Protein AF-M5UPM0-F1 (afdb_monomer)

Secondary structure (DSSP, 8-state):
--HHHHHHHHHHHHHHHHS---------------SSS--EEEEEEEEEEEEEEEEEEEEEEEEEEEEEEEEEEEEEEEEE-SS--EEEEEEEEETTTEEEEEEETTEEEEEEEEESSEEEEEEEEEE-TTEEEEEEEEEEES--SEEEEEEEEE---

Structure (mmCIF, N/CA/C/O backbone):
data_AF-M5UPM0-F1
#
_entry.id   AF-M5UPM0-F1
#
loop_
_atom_site.group_PDB
_atom_site.id
_atom_site.type_symbol
_atom_site.label_atom_id
_atom_site.label_alt_id
_atom_site.label_comp_id
_atom_site.label_asym_id
_atom_site.label_entity_id
_atom_site.label_seq_id
_atom_site.pdbx_PDB_ins_code
_atom_site.Cartn_x
_atom_site.Cartn_y
_atom_site.Cartn_z
_atom_site.occupancy
_atom_site.B_iso_or_equiv
_atom_site.auth_seq_id
_atom_site.auth_comp_id
_atom_site.auth_asym_id
_atom_site.auth_atom_id
_atom_site.pdbx_PDB_model_num
ATOM 1 N N . MET A 1 1 ? -60.996 33.259 18.018 1.00 57.00 1 MET A N 1
ATOM 2 C CA . MET A 1 1 ? -59.892 32.342 18.389 1.00 57.00 1 MET A CA 1
ATOM 3 C C . MET A 1 1 ? -59.714 32.407 19.900 1.00 57.00 1 MET A C 1
ATOM 5 O O . MET A 1 1 ? -59.329 33.452 20.410 1.00 57.00 1 MET A O 1
ATOM 9 N N . ASN A 1 2 ? -60.105 31.358 20.629 1.00 65.19 2 ASN A N 1
ATOM 10 C CA . ASN A 1 2 ? -60.154 31.391 22.095 1.00 65.19 2 ASN A CA 1
ATOM 11 C C . ASN A 1 2 ? -58.742 31.435 22.690 1.00 65.19 2 ASN A C 1
ATOM 13 O O . ASN A 1 2 ? -57.916 30.581 22.379 1.00 65.19 2 ASN A O 1
ATOM 17 N N . ARG A 1 3 ? -58.481 32.388 23.596 1.00 68.25 3 ARG A N 1
ATOM 18 C CA . ARG A 1 3 ? -57.204 32.501 24.333 1.00 68.25 3 ARG A CA 1
ATOM 19 C C . ARG A 1 3 ? -56.832 31.205 25.068 1.00 68.25 3 ARG A C 1
ATOM 21 O O . ARG A 1 3 ? -55.659 30.873 25.170 1.00 68.25 3 ARG A O 1
ATOM 28 N N . LEU A 1 4 ? -57.841 30.439 25.488 1.00 70.81 4 LEU A N 1
ATOM 29 C CA . LEU A 1 4 ? -57.691 29.109 26.080 1.00 70.81 4 LEU A CA 1
ATOM 30 C C . LEU A 1 4 ? -57.040 28.105 25.112 1.00 70.81 4 LEU A C 1
ATOM 32 O O . LEU A 1 4 ? -56.162 27.346 25.503 1.00 70.81 4 LEU A O 1
ATOM 36 N N . PHE A 1 5 ? -57.427 28.146 23.834 1.00 74.06 5 PHE A N 1
ATOM 37 C CA . PHE A 1 5 ? -56.911 27.254 22.794 1.00 74.06 5 PHE A CA 1
ATOM 38 C C . PHE A 1 5 ? -55.443 27.559 22.470 1.00 74.06 5 PHE A C 1
ATOM 40 O O . PHE A 1 5 ? -54.640 26.646 22.306 1.00 74.06 5 PHE A O 1
ATOM 47 N N . LEU A 1 6 ? -55.075 28.846 22.458 1.00 74.38 6 LEU A N 1
ATOM 48 C CA . LEU A 1 6 ? -53.688 29.274 22.262 1.00 74.38 6 LEU A CA 1
ATOM 49 C C . LEU A 1 6 ? -52.784 28.816 23.419 1.00 74.38 6 LEU A C 1
ATOM 51 O O . LEU A 1 6 ? -51.656 28.392 23.192 1.00 74.38 6 LEU A O 1
ATOM 55 N N . CYS A 1 7 ? -53.305 28.859 24.649 1.00 77.75 7 CYS A N 1
ATOM 56 C CA . CYS A 1 7 ? -52.585 28.425 25.845 1.00 77.75 7 CYS A CA 1
ATOM 57 C C . CYS A 1 7 ? -52.326 26.908 25.835 1.00 77.75 7 CYS A C 1
ATOM 59 O O . CYS A 1 7 ? -51.207 26.472 26.095 1.00 77.75 7 CYS A O 1
ATOM 61 N N . TYR A 1 8 ? -53.325 26.106 25.442 1.00 78.81 8 TYR A N 1
ATOM 62 C CA . TYR A 1 8 ? -53.167 24.655 25.280 1.00 78.81 8 TYR A CA 1
ATOM 63 C C . TYR A 1 8 ? -52.175 24.287 24.170 1.00 78.81 8 TYR A C 1
ATOM 65 O O . TYR A 1 8 ? -51.355 23.390 24.361 1.00 78.81 8 TYR A O 1
ATOM 73 N N . ALA A 1 9 ? -52.206 24.994 23.037 1.00 77.75 9 ALA A N 1
ATOM 74 C CA . ALA A 1 9 ? -51.263 24.767 21.943 1.00 77.75 9 ALA A CA 1
ATOM 75 C C . ALA A 1 9 ? -49.814 25.090 22.353 1.00 77.75 9 ALA A C 1
ATOM 77 O O . ALA A 1 9 ? -48.892 24.351 22.010 1.00 77.75 9 ALA A O 1
ATOM 78 N N . PHE A 1 10 ? -49.617 26.158 23.133 1.00 77.00 10 PHE A N 1
ATOM 79 C CA . PHE A 1 10 ? -48.297 26.550 23.624 1.00 77.00 10 PHE A CA 1
ATOM 80 C C . PHE A 1 10 ? -47.755 25.568 24.674 1.00 77.00 10 PHE A C 1
ATOM 82 O O . PHE A 1 10 ? -46.591 25.182 24.599 1.00 77.00 10 PHE A O 1
ATOM 89 N N . LEU A 1 11 ? -48.602 25.090 25.598 1.00 72.19 11 LEU A N 1
ATOM 90 C CA . LEU A 1 11 ? -48.222 24.046 26.561 1.00 72.19 11 LEU A CA 1
ATOM 91 C C . LEU A 1 11 ? -47.858 22.724 25.872 1.00 72.19 11 LEU A C 1
ATOM 93 O O . LEU A 1 11 ? -46.913 22.058 26.285 1.00 72.19 11 LEU A O 1
ATOM 97 N N . PHE A 1 12 ? -48.579 22.354 24.812 1.00 72.1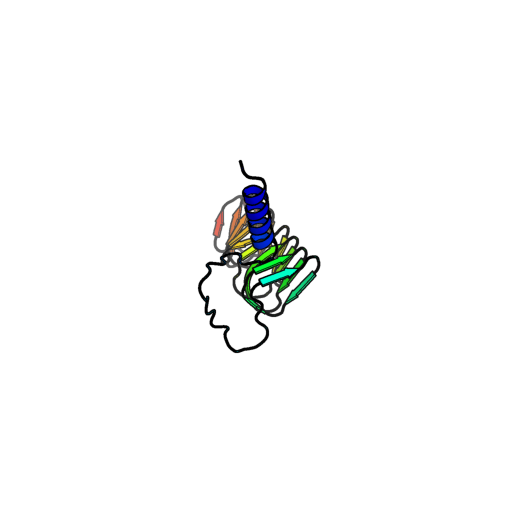9 12 PHE A N 1
ATOM 98 C CA . PHE A 1 12 ? -48.288 21.150 24.037 1.00 72.19 12 PHE A CA 1
ATOM 99 C C . PHE A 1 12 ? -46.936 21.251 23.316 1.00 72.19 12 PHE A C 1
ATOM 101 O O . PHE A 1 12 ? -46.128 20.328 23.399 1.00 72.19 12 PHE A O 1
ATOM 108 N N . ALA A 1 13 ? -46.646 22.393 22.683 1.00 71.81 13 ALA A N 1
ATOM 109 C CA . ALA A 1 13 ? -45.353 22.643 22.042 1.00 71.81 13 ALA A CA 1
ATOM 110 C C . ALA A 1 13 ? -44.186 22.635 23.049 1.00 71.81 13 ALA A C 1
ATOM 112 O O . ALA A 1 13 ? -43.121 22.096 22.748 1.00 71.81 13 ALA A O 1
ATOM 113 N N . LEU A 1 14 ? -44.401 23.174 24.255 1.00 70.69 14 LEU A N 1
ATOM 114 C CA . LEU A 1 14 ? -43.419 23.158 25.341 1.00 70.69 14 LEU A CA 1
ATOM 115 C C . LEU A 1 14 ? -43.190 21.737 25.894 1.00 70.69 14 LEU A C 1
ATOM 117 O O . LEU A 1 14 ? -42.065 21.362 26.206 1.00 70.69 14 LEU A O 1
ATOM 121 N N . CYS A 1 15 ? -44.236 20.909 25.972 1.00 63.25 15 CYS A N 1
ATOM 122 C CA . CYS A 1 15 ? -44.093 19.504 26.359 1.00 63.25 15 CYS A CA 1
ATOM 123 C C . CYS A 1 15 ? -43.283 18.698 25.335 1.00 63.25 15 CYS A C 1
ATOM 125 O O . CYS A 1 15 ? -42.467 17.877 25.740 1.00 63.25 15 CYS A O 1
ATOM 127 N N . VAL A 1 16 ? -43.459 18.946 24.033 1.00 66.44 16 VAL A N 1
ATOM 128 C CA . VAL A 1 16 ? -42.689 18.264 22.973 1.00 66.44 16 VAL A CA 1
ATOM 129 C C . VAL A 1 16 ? -41.211 18.670 22.986 1.00 66.44 16 VAL A C 1
ATOM 131 O O . VAL A 1 16 ? -40.354 17.845 22.677 1.00 66.44 16 VAL A O 1
ATOM 134 N N . SER A 1 17 ? -40.887 19.911 23.368 1.00 60.78 17 SER A N 1
ATOM 135 C CA . SER A 1 17 ? -39.493 20.364 23.459 1.00 60.78 17 SER A CA 1
ATOM 136 C C . SER A 1 17 ? -38.783 19.942 24.752 1.00 60.78 17 SER A C 1
ATOM 138 O O . SER A 1 17 ? -37.562 19.796 24.734 1.00 60.78 17 SER A O 1
ATOM 140 N N . ILE A 1 18 ? -39.515 19.720 25.853 1.00 61.56 18 ILE A N 1
ATOM 141 C CA . ILE A 1 18 ? -38.940 19.343 27.160 1.00 61.56 18 ILE A CA 1
ATOM 142 C C . ILE A 1 18 ? -38.907 17.817 27.360 1.00 61.56 18 ILE A C 1
ATOM 144 O O . ILE A 1 18 ? -37.934 17.290 27.901 1.00 61.56 18 ILE A O 1
ATOM 148 N N . PHE A 1 19 ? -39.928 17.083 26.907 1.00 55.75 19 PHE A N 1
ATOM 149 C CA . PHE A 1 19 ? -39.980 15.621 27.000 1.00 55.75 19 PHE A CA 1
ATOM 150 C C . PHE A 1 19 ? -39.4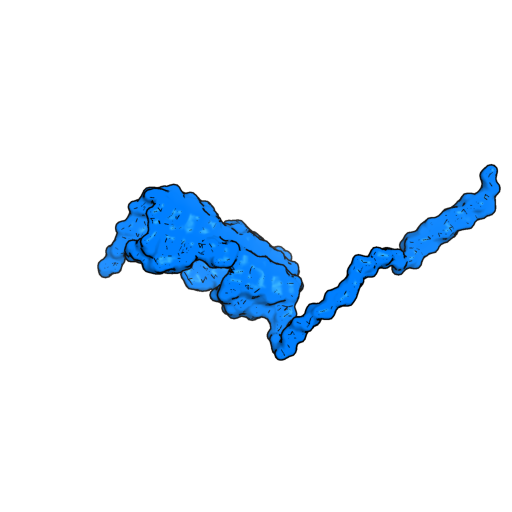60 14.989 25.706 1.00 55.75 19 PHE A C 1
ATOM 152 O O . PHE A 1 19 ? -40.211 14.627 24.802 1.00 55.75 19 PHE A O 1
ATOM 159 N N . GLY A 1 20 ? -38.133 14.877 25.626 1.00 55.28 20 GLY A N 1
ATOM 160 C CA . GLY A 1 20 ? -37.403 14.300 24.505 1.00 55.28 20 GLY A CA 1
ATOM 161 C C . GLY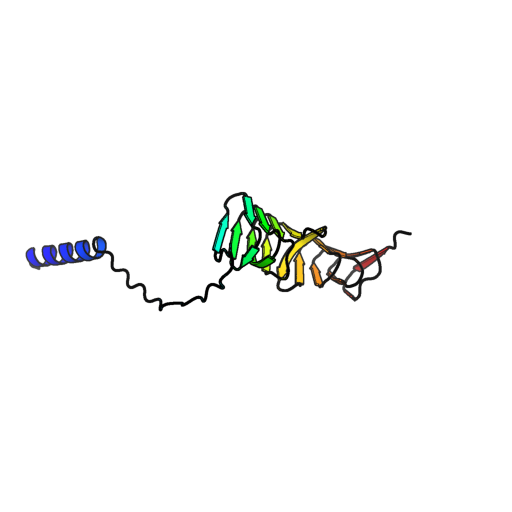 A 1 20 ? -37.782 12.850 24.203 1.00 55.28 20 GLY A C 1
ATOM 162 O O . GLY A 1 20 ? -37.236 11.914 24.781 1.00 55.28 20 GLY A O 1
ATOM 163 N N . CYS A 1 21 ? -38.642 12.661 23.208 1.00 51.84 21 CYS A N 1
ATOM 164 C CA . CYS A 1 21 ? -38.732 11.406 22.475 1.00 51.84 21 CYS A CA 1
ATOM 165 C C . CYS A 1 21 ? -38.503 11.704 20.993 1.00 51.84 21 CYS A C 1
ATOM 167 O O . CYS A 1 21 ? -39.422 11.749 20.178 1.00 51.84 21 CYS A O 1
ATOM 169 N N . GLY A 1 22 ? -37.239 11.959 20.649 1.00 47.81 22 GLY A N 1
ATOM 170 C CA . GLY A 1 22 ? -36.793 11.770 19.279 1.00 47.81 22 GLY A CA 1
ATOM 171 C C . GLY A 1 22 ? -37.063 10.315 18.915 1.00 47.81 22 GLY A C 1
ATOM 172 O O . GLY A 1 22 ? -36.543 9.405 19.557 1.00 47.81 22 GLY A O 1
ATOM 173 N N . VAL A 1 23 ? -37.922 10.093 17.925 1.00 47.94 23 VAL A N 1
ATOM 174 C CA . VAL A 1 23 ? -38.162 8.772 17.345 1.00 47.94 23 VAL A CA 1
ATOM 175 C C . VAL A 1 23 ? -36.867 8.337 16.660 1.00 47.94 23 VAL A C 1
ATOM 177 O O . VAL A 1 23 ? -36.635 8.624 15.489 1.00 47.94 23 VAL A O 1
ATOM 180 N N . ALA A 1 24 ? -35.986 7.676 17.407 1.00 41.00 24 ALA A N 1
ATOM 181 C CA . ALA A 1 24 ? -34.822 6.997 16.865 1.00 41.00 24 ALA A CA 1
ATOM 182 C C . ALA A 1 24 ? -35.264 5.609 16.381 1.00 41.00 24 ALA A C 1
ATOM 184 O O . ALA A 1 24 ? -35.204 4.616 17.103 1.00 41.00 24 ALA A O 1
ATOM 185 N N . LEU A 1 25 ? -35.759 5.550 15.145 1.00 41.50 25 LEU A N 1
ATOM 186 C CA . LEU A 1 25 ? -35.925 4.305 14.399 1.00 41.50 25 LEU A CA 1
ATOM 187 C C . LEU A 1 25 ? -34.551 3.844 13.892 1.00 41.50 25 LEU A C 1
ATOM 189 O O . LEU A 1 25 ? -34.203 4.072 12.737 1.00 41.50 25 LEU A O 1
ATOM 193 N N . THR A 1 26 ? -33.775 3.166 14.733 1.00 49.25 26 THR A N 1
ATOM 194 C CA . THR A 1 26 ? -32.719 2.264 14.253 1.00 49.25 26 THR A CA 1
ATOM 195 C C . THR A 1 26 ? -32.822 0.920 14.981 1.00 49.25 26 THR A C 1
ATOM 197 O O . THR A 1 26 ? -32.808 0.869 16.212 1.00 49.25 26 THR A O 1
ATOM 200 N N . PRO A 1 27 ? -32.997 -0.195 14.246 1.00 44.66 27 PRO A N 1
ATOM 201 C CA . PRO A 1 27 ? -33.164 -1.511 14.843 1.00 44.66 27 PRO A CA 1
ATOM 202 C C . PRO A 1 27 ? -31.843 -1.961 15.471 1.00 44.66 27 PRO A C 1
ATOM 204 O O . PRO A 1 27 ? -30.771 -1.619 14.977 1.00 44.66 27 PRO A O 1
ATOM 207 N N . ARG A 1 28 ? -31.936 -2.759 16.543 1.00 45.38 28 ARG A N 1
ATOM 208 C CA . ARG A 1 28 ? -30.838 -3.524 17.160 1.00 45.38 28 ARG A CA 1
ATOM 209 C C . ARG A 1 28 ? -29.850 -4.042 16.099 1.00 45.38 28 ARG A C 1
ATOM 211 O O . ARG A 1 28 ? -30.051 -5.115 15.536 1.00 45.38 28 ARG A O 1
ATOM 218 N N . GLN A 1 29 ? -28.750 -3.327 15.873 1.00 42.12 29 GLN A N 1
ATOM 219 C CA . GLN A 1 29 ? -27.564 -3.910 15.262 1.00 42.12 29 GLN A CA 1
ATOM 220 C C . GLN A 1 29 ? -26.863 -4.711 16.355 1.00 42.12 29 GLN A C 1
ATOM 222 O O . GLN A 1 29 ? -26.107 -4.187 17.169 1.00 42.12 29 GLN A O 1
ATOM 227 N N . THR A 1 30 ? -27.158 -6.005 16.404 1.00 37.22 30 THR A N 1
ATOM 228 C CA . THR A 1 30 ? -26.360 -6.971 17.155 1.00 37.22 30 THR A CA 1
ATOM 229 C C . THR A 1 30 ? -25.031 -7.148 16.422 1.00 37.22 30 THR A C 1
ATOM 231 O O . THR A 1 30 ? -24.845 -8.099 15.666 1.00 37.22 30 THR A O 1
ATOM 234 N N . ALA A 1 31 ? -24.104 -6.208 16.607 1.00 42.41 31 ALA A N 1
ATOM 235 C CA . ALA A 1 31 ? -22.714 -6.429 16.243 1.00 42.41 31 ALA A CA 1
ATOM 236 C C . ALA A 1 31 ? -22.184 -7.527 17.174 1.00 42.41 31 ALA A C 1
ATOM 238 O O . ALA A 1 31 ? -22.078 -7.330 18.385 1.00 42.41 31 ALA A O 1
ATOM 239 N N . LYS A 1 32 ? -21.916 -8.722 16.634 1.00 36.12 32 LYS A N 1
ATOM 240 C CA . LYS A 1 32 ? -21.175 -9.756 17.363 1.00 36.12 32 LYS A CA 1
ATOM 241 C C . LYS A 1 32 ? -19.759 -9.227 17.576 1.00 36.12 32 LYS A C 1
ATOM 243 O O . LYS A 1 32 ? -18.920 -9.350 16.691 1.00 36.12 32 LYS A O 1
ATOM 248 N N . ILE A 1 33 ? -19.526 -8.608 18.728 1.00 48.34 33 ILE A N 1
ATOM 249 C CA . ILE A 1 33 ? -18.195 -8.208 19.177 1.00 48.34 33 ILE A CA 1
ATOM 250 C C . ILE A 1 33 ? -17.411 -9.511 19.398 1.00 48.34 33 ILE A C 1
ATOM 252 O O . ILE A 1 33 ? -17.837 -10.331 20.220 1.00 48.34 33 ILE A O 1
ATOM 256 N N . PRO A 1 34 ? -16.332 -9.777 18.639 1.00 43.28 34 PRO A N 1
ATOM 257 C CA . PRO A 1 34 ? -15.539 -10.976 18.846 1.00 43.28 34 PRO A CA 1
ATOM 258 C C . PRO A 1 34 ? -14.906 -10.926 20.247 1.00 43.28 34 PRO A C 1
ATOM 260 O O . PRO A 1 34 ? -14.414 -9.878 20.670 1.00 43.28 34 PRO A O 1
ATOM 263 N N . PRO A 1 35 ? -14.908 -12.038 20.999 1.00 53.34 35 PRO A N 1
ATOM 264 C CA . PRO A 1 35 ? -14.389 -12.060 22.352 1.00 53.34 35 PRO A CA 1
ATOM 265 C C . PRO A 1 35 ? -12.869 -12.207 22.282 1.00 53.34 35 PRO A C 1
ATOM 267 O O . PRO A 1 35 ? -12.371 -13.330 22.254 1.00 53.34 35 PRO A O 1
ATOM 270 N N . LYS A 1 36 ? -12.138 -11.087 22.202 1.00 44.28 36 LYS A N 1
ATOM 271 C CA . LYS A 1 36 ? -10.757 -10.938 22.706 1.00 44.28 36 LYS A CA 1
ATOM 272 C C . LYS A 1 36 ? -10.267 -9.485 22.561 1.00 44.28 36 LYS A C 1
ATOM 274 O O . LYS A 1 36 ? -10.033 -9.018 21.456 1.00 44.2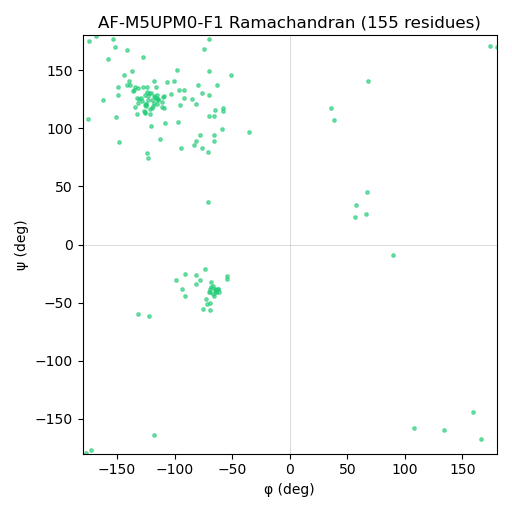8 36 LYS A O 1
ATOM 279 N N . THR A 1 37 ? -10.176 -8.826 23.721 1.00 50.84 37 THR A N 1
ATOM 280 C CA . THR A 1 37 ? -9.309 -7.698 24.142 1.00 50.84 37 THR A CA 1
ATOM 281 C C . THR A 1 37 ? -8.957 -6.593 23.124 1.00 50.84 37 THR A C 1
ATOM 283 O O . THR A 1 37 ? -8.239 -6.838 22.164 1.00 50.84 37 THR A O 1
ATOM 286 N N . GLU A 1 38 ? -9.384 -5.357 23.438 1.00 54.47 38 GLU A N 1
ATOM 287 C CA . GLU A 1 38 ? -8.954 -4.057 22.860 1.00 54.47 38 GLU A CA 1
ATOM 288 C C . GLU A 1 38 ? -9.311 -3.777 21.390 1.00 54.47 38 GLU A C 1
ATOM 290 O O . GLU A 1 38 ? -8.505 -3.281 20.609 1.00 54.47 38 GLU A O 1
ATOM 295 N N . THR A 1 39 ? -10.549 -4.068 20.994 1.00 53.06 39 THR A N 1
ATOM 296 C CA . THR A 1 39 ? -11.076 -3.714 19.668 1.00 53.06 39 THR A CA 1
ATOM 297 C C . THR A 1 39 ? -11.889 -2.416 19.728 1.00 53.06 39 THR A C 1
ATOM 299 O O . THR A 1 39 ? -13.019 -2.408 20.214 1.00 53.06 39 THR A O 1
ATOM 302 N N . GLU A 1 40 ? -11.329 -1.313 19.220 1.00 56.66 40 GLU A N 1
ATOM 303 C CA . GLU A 1 40 ? -12.044 -0.038 19.041 1.00 56.66 40 GLU A CA 1
ATOM 304 C C . GLU A 1 40 ? -12.671 0.050 17.638 1.00 56.66 40 GLU A C 1
ATOM 306 O O . GLU A 1 40 ? -11.984 -0.116 16.628 1.00 56.66 40 GLU A O 1
ATOM 311 N N . VAL A 1 41 ? -13.985 0.313 17.581 1.00 60.22 41 VAL A N 1
ATOM 312 C CA . VAL A 1 41 ? -14.793 0.341 16.339 1.00 60.22 41 VAL A CA 1
ATOM 313 C C . VAL A 1 41 ? -14.852 1.736 15.702 1.00 60.22 41 VAL A C 1
ATOM 315 O O . VAL A 1 41 ? -15.035 1.891 14.494 1.00 60.22 41 VAL A O 1
ATOM 318 N N . PHE A 1 42 ? -14.683 2.778 16.508 1.00 66.19 42 PHE A N 1
ATOM 319 C CA . PHE A 1 42 ? -14.663 4.162 16.056 1.00 66.19 42 PHE A CA 1
ATOM 320 C C . PHE A 1 42 ? -13.749 4.966 16.971 1.00 66.19 42 PHE A C 1
ATOM 322 O O . PHE A 1 42 ? -13.914 4.925 18.191 1.00 66.19 42 PHE A O 1
ATOM 329 N N . ARG A 1 43 ? -12.811 5.705 16.380 1.00 66.94 43 ARG A N 1
ATOM 330 C CA . ARG A 1 43 ? -11.866 6.548 17.104 1.00 66.94 43 ARG A CA 1
ATOM 331 C C . ARG A 1 43 ? -11.734 7.905 16.423 1.00 66.94 43 ARG A C 1
ATOM 333 O O . ARG A 1 43 ? -11.553 7.994 15.210 1.00 66.94 43 ARG A O 1
ATOM 340 N N . LEU A 1 44 ? -11.816 8.962 17.222 1.00 66.50 44 LEU A N 1
ATOM 341 C CA . LEU A 1 44 ? -11.552 10.331 16.797 1.00 66.50 44 LEU A CA 1
ATOM 342 C C . LEU A 1 44 ? -10.427 10.885 17.671 1.00 66.50 44 LEU A C 1
ATOM 344 O O . LEU A 1 44 ? -10.612 11.076 18.870 1.00 66.50 44 LEU A O 1
ATOM 348 N N . ASN A 1 45 ? -9.268 11.128 17.067 1.00 63.53 45 ASN A N 1
ATOM 349 C CA . ASN A 1 45 ? -8.091 11.696 17.715 1.00 63.53 45 ASN A CA 1
ATOM 350 C C . ASN A 1 45 ? -7.848 13.103 17.172 1.00 63.53 45 ASN A C 1
ATOM 352 O O . ASN A 1 45 ? -7.676 13.290 15.977 1.00 63.53 45 ASN A O 1
ATOM 356 N N . LEU A 1 46 ? -7.808 14.125 18.024 1.00 61.12 46 LEU A N 1
ATOM 357 C CA . LEU A 1 46 ? -7.598 15.497 17.541 1.00 61.12 46 LEU A CA 1
ATOM 358 C C . LEU A 1 46 ? -6.131 15.798 17.195 1.00 61.12 46 LEU A C 1
ATOM 360 O O . LEU A 1 46 ? -5.890 16.586 16.287 1.00 61.12 46 LEU A O 1
ATOM 364 N N . PHE A 1 47 ? -5.159 15.165 17.865 1.00 59.91 47 PHE A N 1
ATOM 365 C CA . PHE A 1 47 ? -3.735 15.495 17.706 1.00 59.91 47 PHE A CA 1
ATOM 366 C C . PHE A 1 47 ? -2.836 14.278 17.500 1.00 59.91 47 PHE A C 1
ATOM 368 O O . PHE A 1 47 ? -2.198 14.200 16.456 1.00 59.91 47 PHE A O 1
ATOM 375 N N . ASP A 1 48 ? -2.802 13.340 18.447 1.00 68.56 48 ASP A N 1
ATOM 376 C CA . ASP A 1 48 ? -2.002 12.116 18.354 1.00 68.56 48 ASP A CA 1
ATOM 377 C C . ASP A 1 48 ? -2.813 10.927 18.870 1.00 68.56 48 ASP A C 1
ATOM 379 O O . ASP A 1 48 ? -3.546 11.040 19.857 1.00 68.56 48 ASP A O 1
ATOM 383 N N . GLY A 1 49 ? -2.736 9.815 18.154 1.00 65.62 49 GLY A N 1
ATOM 384 C CA . GLY A 1 49 ? -3.615 8.673 18.320 1.00 65.62 49 GLY A CA 1
ATOM 385 C C . GLY A 1 49 ? -2.898 7.378 18.003 1.00 65.62 49 GLY A C 1
ATOM 386 O O . GLY A 1 49 ? -2.963 6.899 16.873 1.00 65.62 49 GLY A O 1
ATOM 387 N N . GLU A 1 50 ? -2.251 6.794 19.008 1.00 73.44 50 GLU A N 1
ATOM 388 C CA . GLU A 1 50 ? -1.596 5.490 18.906 1.00 73.44 50 GLU A CA 1
ATOM 389 C C . GLU A 1 50 ? -2.556 4.374 19.323 1.00 73.44 50 GLU A C 1
ATOM 391 O O . GLU A 1 50 ? -3.290 4.518 20.305 1.00 73.44 50 GLU A O 1
ATOM 396 N N . VAL A 1 51 ? -2.636 3.302 18.537 1.00 72.81 51 VAL A N 1
ATOM 397 C CA . VAL A 1 51 ? -3.430 2.109 18.854 1.00 72.81 51 VAL A CA 1
ATOM 398 C C . VAL A 1 51 ? -2.719 0.859 18.366 1.00 72.81 51 VAL A C 1
ATOM 400 O O . VAL A 1 51 ? -2.068 0.851 17.322 1.00 72.81 51 VAL A O 1
ATOM 403 N N . LYS A 1 52 ?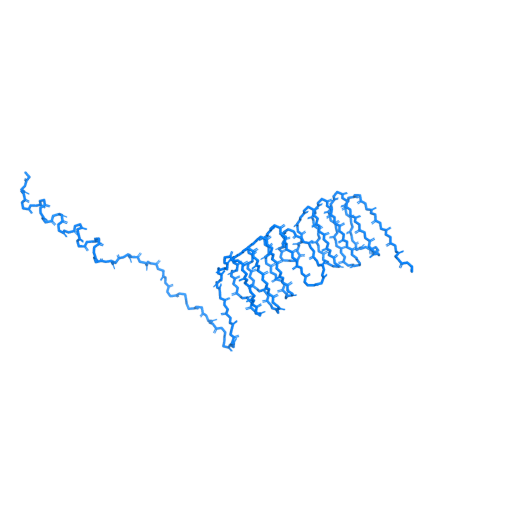 -2.872 -0.226 19.119 1.00 72.75 52 LYS A N 1
ATOM 404 C CA . LYS A 1 52 ? -2.271 -1.509 18.778 1.00 72.75 52 LYS A CA 1
ATOM 405 C C . LYS A 1 52 ? -3.019 -2.188 17.629 1.00 72.75 52 LYS A C 1
ATOM 407 O O . LYS A 1 52 ? -2.441 -2.449 16.581 1.00 72.75 52 LYS A O 1
ATOM 412 N N . ASN A 1 53 ? -4.327 -2.383 17.779 1.00 72.19 53 ASN A N 1
ATOM 413 C CA . ASN A 1 53 ? -5.186 -2.968 16.753 1.00 72.19 53 ASN A CA 1
ATOM 414 C C . ASN A 1 53 ? -6.420 -2.085 16.522 1.00 72.19 53 ASN A C 1
ATOM 416 O O . ASN A 1 53 ? -7.153 -1.797 17.464 1.00 72.19 53 ASN A O 1
ATOM 420 N N . LEU A 1 54 ? -6.675 -1.682 15.276 1.00 73.88 54 LEU A N 1
ATOM 421 C CA . LEU A 1 54 ? -7.861 -0.910 14.907 1.00 73.88 54 LEU A CA 1
ATOM 422 C C . LEU A 1 54 ? -8.759 -1.717 13.968 1.00 73.88 54 LEU A C 1
ATOM 424 O O . LEU A 1 54 ? -8.334 -2.128 12.887 1.00 73.88 54 LEU A O 1
ATOM 428 N N . TYR A 1 55 ? -10.023 -1.864 14.359 1.00 76.19 55 TYR A N 1
ATOM 429 C CA . TYR A 1 55 ? -11.065 -2.517 13.572 1.00 76.19 55 TYR A CA 1
ATOM 430 C C . TYR A 1 55 ? -12.239 -1.558 13.386 1.00 76.19 55 TYR A C 1
ATOM 432 O O . TYR A 1 55 ? -13.232 -1.653 14.102 1.00 76.19 55 TYR A O 1
ATOM 440 N N . GLY A 1 56 ? -12.129 -0.604 12.460 1.00 78.44 56 GLY A N 1
ATOM 441 C CA . GLY A 1 56 ? -13.137 0.446 12.343 1.00 78.44 56 GLY A CA 1
ATOM 442 C C . GLY A 1 56 ? -12.677 1.713 11.637 1.00 78.44 56 GLY A C 1
ATOM 443 O O . GLY A 1 56 ? -11.921 1.659 10.672 1.00 78.44 56 GLY A O 1
ATOM 444 N N . VAL A 1 57 ? -13.157 2.867 12.096 1.00 80.06 57 VAL A N 1
ATOM 445 C CA . VAL A 1 57 ? -12.786 4.172 11.525 1.00 80.06 57 VAL A CA 1
ATOM 446 C C . VAL A 1 57 ? -11.914 4.942 12.515 1.00 80.06 57 VAL A C 1
ATOM 448 O O . VAL A 1 57 ? -12.328 5.122 13.657 1.00 80.06 57 VAL A O 1
ATOM 451 N N . ASN A 1 58 ? -10.738 5.411 12.089 1.00 79.38 58 ASN A N 1
ATOM 452 C CA . ASN A 1 58 ? -9.874 6.302 12.871 1.00 79.38 58 ASN A CA 1
ATOM 453 C C . ASN A 1 58 ? -9.684 7.632 12.136 1.00 79.38 58 ASN A C 1
ATOM 455 O O . ASN A 1 58 ? -9.181 7.652 11.012 1.00 79.38 58 ASN A O 1
ATOM 459 N N . ILE A 1 59 ? -10.103 8.731 12.755 1.00 80.62 59 ILE A N 1
ATOM 460 C CA . ILE A 1 59 ? -10.001 10.082 12.194 1.00 80.62 59 ILE A CA 1
ATOM 461 C C . ILE A 1 59 ? -9.089 10.908 13.092 1.00 80.62 59 ILE A C 1
ATOM 463 O O . ILE A 1 59 ? -9.365 11.012 14.284 1.00 80.62 59 ILE A O 1
ATOM 467 N N . GLY A 1 60 ? -8.053 11.539 12.538 1.00 77.50 60 GLY A N 1
ATOM 468 C CA . GLY A 1 60 ? -7.204 12.428 13.331 1.00 77.50 60 GLY A CA 1
ATOM 469 C C . GLY A 1 60 ? -6.046 13.090 12.607 1.00 77.50 60 GLY A C 1
ATOM 470 O O . GLY A 1 60 ? -5.770 12.764 11.464 1.00 77.50 60 GLY A O 1
ATOM 471 N N . LEU A 1 61 ? -5.367 14.054 13.237 1.00 75.44 61 LEU A N 1
ATOM 472 C CA . LEU A 1 61 ? -4.223 14.723 12.600 1.00 75.44 61 LEU A CA 1
ATOM 473 C C . LEU A 1 61 ? -3.023 13.787 12.458 1.00 75.44 61 LEU A C 1
ATOM 475 O O . LEU A 1 61 ? -2.499 13.674 11.353 1.00 75.44 61 LEU A O 1
ATOM 479 N N . LEU A 1 62 ? -2.623 13.116 13.538 1.00 76.69 62 LEU A N 1
ATOM 480 C CA . LEU A 1 62 ? -1.601 12.073 13.537 1.00 76.69 62 LEU A CA 1
ATOM 481 C C . LEU A 1 62 ? -2.234 10.773 14.029 1.00 76.69 62 LEU A C 1
ATOM 483 O O . LEU A 1 62 ? -2.700 10.688 15.164 1.00 76.69 62 LEU A O 1
ATOM 487 N N . ASN A 1 63 ? -2.255 9.762 13.171 1.00 74.06 63 ASN A N 1
ATOM 488 C CA . ASN A 1 63 ? -2.763 8.439 13.510 1.00 74.06 63 ASN A CA 1
ATOM 489 C C . ASN A 1 63 ? -1.619 7.429 13.433 1.00 74.06 63 ASN A C 1
ATOM 491 O O . ASN A 1 63 ? -0.858 7.449 12.468 1.00 74.06 63 ASN A O 1
ATOM 495 N N . ARG A 1 64 ? -1.500 6.538 14.423 1.00 75.19 64 ARG A N 1
ATOM 496 C CA . ARG A 1 64 ? -0.502 5.457 14.448 1.00 75.19 64 ARG A CA 1
ATOM 497 C C . ARG A 1 64 ? -1.159 4.131 14.817 1.00 75.19 64 ARG A C 1
ATOM 499 O O . ARG A 1 64 ? -1.826 4.040 15.846 1.00 75.19 64 ARG A O 1
ATOM 506 N N . VAL A 1 65 ? -0.978 3.108 13.986 1.00 73.06 65 VAL A N 1
ATOM 507 C CA . VAL A 1 65 ? -1.520 1.758 14.197 1.00 73.06 65 VAL A CA 1
ATOM 508 C C . VAL A 1 65 ? -0.395 0.731 14.139 1.00 73.06 65 VAL A C 1
ATOM 510 O O . VAL A 1 65 ? 0.188 0.527 13.075 1.00 73.06 65 VAL A O 1
ATOM 513 N N . LEU A 1 66 ? -0.108 0.087 15.272 1.00 73.00 66 LEU A N 1
ATOM 514 C CA . LEU A 1 66 ? 1.088 -0.746 15.440 1.00 73.00 66 LEU A CA 1
ATOM 515 C C . LEU A 1 66 ? 0.974 -2.169 14.885 1.00 73.00 66 LEU A C 1
ATOM 517 O O . LEU A 1 66 ? 1.980 -2.702 14.458 1.00 73.00 66 LEU A O 1
ATOM 521 N N . GLU A 1 67 ? -0.190 -2.826 14.918 1.00 72.19 67 GLU A N 1
ATOM 522 C CA . GLU A 1 67 ? -0.266 -4.257 14.563 1.00 72.19 67 GLU A CA 1
ATOM 523 C C . GLU A 1 67 ? -1.230 -4.551 13.422 1.00 72.19 67 GLU A C 1
ATOM 525 O O . GLU A 1 67 ? -0.816 -5.076 12.396 1.00 72.19 67 GLU A O 1
ATOM 530 N N . ASN A 1 68 ? -2.523 -4.255 13.569 1.00 70.56 68 ASN A N 1
ATOM 531 C CA . ASN A 1 68 ? -3.513 -4.522 12.522 1.00 70.56 68 ASN A CA 1
ATOM 532 C C . ASN A 1 68 ? -4.443 -3.334 12.335 1.00 70.56 68 ASN A C 1
ATOM 534 O O . ASN A 1 68 ? -4.997 -2.809 13.299 1.00 70.56 68 ASN A O 1
ATOM 538 N N . LEU A 1 69 ? -4.646 -2.953 11.076 1.00 73.06 69 LEU A N 1
ATOM 539 C CA . LEU A 1 69 ? -5.614 -1.945 10.678 1.00 73.06 69 LEU A CA 1
ATOM 540 C C . LEU A 1 69 ? -6.608 -2.591 9.716 1.00 73.06 69 LEU A C 1
ATOM 542 O O . LEU A 1 69 ? -6.304 -2.750 8.543 1.00 73.06 69 LEU A O 1
ATOM 546 N N . ILE A 1 70 ? -7.796 -2.939 10.200 1.00 75.50 70 ILE A N 1
ATOM 547 C CA . ILE A 1 70 ? -8.904 -3.410 9.363 1.00 75.50 70 ILE A CA 1
ATOM 548 C C . ILE A 1 70 ? -9.981 -2.339 9.420 1.00 75.50 70 ILE A C 1
ATOM 550 O O . ILE A 1 70 ? -10.812 -2.299 10.326 1.00 75.50 70 ILE A O 1
ATOM 554 N N . GLY A 1 71 ? -9.915 -1.399 8.483 1.00 76.69 71 GLY A N 1
ATOM 555 C CA . GLY A 1 71 ? -10.722 -0.200 8.604 1.00 76.69 71 GLY A CA 1
ATOM 556 C C . GLY A 1 71 ? -10.345 0.946 7.682 1.00 76.69 71 GLY A C 1
ATOM 557 O O . GLY A 1 71 ? -9.571 0.785 6.734 1.00 76.69 71 GLY A O 1
ATOM 558 N N . LEU A 1 72 ? -10.918 2.105 7.998 1.00 79.44 72 LEU A N 1
ATOM 559 C CA . LEU A 1 72 ? -10.677 3.381 7.337 1.00 79.44 72 LEU A CA 1
ATOM 560 C C . LEU A 1 72 ? -9.881 4.297 8.270 1.00 79.44 72 LEU A C 1
ATOM 562 O O . LEU A 1 72 ? -10.295 4.539 9.402 1.00 79.44 72 LEU A O 1
ATOM 566 N N . GLN A 1 73 ? -8.778 4.855 7.784 1.00 80.88 73 GLN A N 1
ATOM 567 C CA . GLN A 1 73 ? -8.016 5.877 8.489 1.00 80.88 73 GLN A CA 1
ATOM 568 C C . GLN A 1 73 ? -8.034 7.184 7.696 1.00 80.88 73 GLN A C 1
ATOM 570 O O . GLN A 1 73 ? -7.681 7.192 6.517 1.00 80.88 73 GLN A O 1
ATOM 575 N N . VAL A 1 74 ? -8.443 8.280 8.332 1.00 80.25 74 VAL A N 1
ATOM 576 C CA . VAL A 1 74 ? -8.487 9.616 7.725 1.00 80.25 74 VAL A CA 1
ATOM 577 C C . VAL A 1 74 ? -7.649 10.573 8.561 1.00 80.25 74 VAL A C 1
ATOM 579 O O . VAL A 1 74 ? -7.904 10.720 9.755 1.00 80.25 74 VAL A O 1
ATOM 582 N N . GLY A 1 75 ? -6.664 11.243 7.960 1.00 76.56 75 GLY A N 1
ATOM 583 C CA . GLY A 1 75 ? -5.816 12.127 8.753 1.00 76.56 75 GLY A CA 1
ATOM 584 C C . GLY A 1 75 ? -4.778 12.974 8.042 1.00 76.56 75 GLY A C 1
ATOM 585 O O . GLY A 1 75 ? -4.597 12.882 6.836 1.00 76.56 75 GLY A O 1
ATOM 586 N N . GLY A 1 76 ? -4.095 13.839 8.790 1.00 71.81 76 GLY A N 1
ATOM 587 C CA . GLY A 1 76 ? -3.002 14.659 8.258 1.00 71.81 76 GLY A CA 1
ATOM 588 C C . GLY A 1 76 ? -1.789 13.794 7.919 1.00 71.81 76 GLY A C 1
ATOM 589 O O . GLY A 1 76 ? -1.361 13.746 6.764 1.00 71.81 76 GLY A O 1
ATOM 590 N N . ALA A 1 77 ? -1.298 13.058 8.916 1.00 74.94 77 ALA A N 1
ATOM 591 C CA . ALA A 1 77 ? -0.330 11.990 8.755 1.00 74.94 77 ALA A CA 1
ATOM 592 C C . ALA A 1 77 ? -0.838 10.682 9.375 1.00 74.94 77 ALA A C 1
ATOM 594 O O . ALA A 1 77 ? -1.248 10.638 10.532 1.00 74.94 77 ALA A O 1
ATOM 595 N N . ASN A 1 78 ? -0.787 9.612 8.595 1.00 71.25 78 ASN A N 1
ATOM 596 C CA . ASN A 1 78 ? -1.308 8.298 8.953 1.00 71.25 78 ASN A CA 1
ATOM 597 C C . ASN A 1 78 ? -0.153 7.301 8.965 1.00 71.25 78 ASN A C 1
ATOM 599 O O . ASN A 1 78 ? 0.592 7.248 7.993 1.00 71.25 78 ASN A O 1
ATOM 603 N N . VAL A 1 79 ? 0.026 6.540 10.039 1.00 74.50 79 VAL A N 1
ATOM 604 C CA . VAL A 1 79 ? 1.040 5.489 10.138 1.00 74.50 79 VAL A CA 1
ATOM 605 C C . VAL A 1 79 ? 0.364 4.169 10.464 1.00 74.50 79 VAL A C 1
ATOM 607 O O . VAL A 1 79 ? -0.398 4.088 11.427 1.00 74.50 79 VAL A O 1
ATOM 610 N N . ALA A 1 80 ? 0.642 3.129 9.687 1.00 70.62 80 ALA A N 1
ATOM 611 C CA . ALA A 1 80 ? 0.131 1.788 9.951 1.00 70.62 80 ALA A CA 1
ATOM 612 C C . ALA A 1 80 ? 1.196 0.738 9.632 1.00 70.62 80 ALA A C 1
ATOM 614 O O . ALA A 1 80 ? 1.839 0.837 8.594 1.00 70.62 80 ALA A O 1
ATOM 615 N N . ASP A 1 81 ? 1.368 -0.276 10.476 1.00 69.31 81 ASP A N 1
ATOM 616 C CA . ASP A 1 81 ? 2.271 -1.405 10.187 1.00 69.31 81 ASP A CA 1
ATOM 617 C C . ASP A 1 81 ? 1.503 -2.633 9.639 1.00 69.31 81 ASP A C 1
ATOM 619 O O . ASP A 1 81 ? 1.952 -3.366 8.755 1.00 69.31 81 ASP A O 1
ATOM 623 N N . GLY A 1 82 ? 0.244 -2.786 10.058 1.00 61.09 82 GLY A N 1
ATOM 624 C CA . GLY A 1 82 ? -0.590 -3.959 9.792 1.00 61.09 82 GLY A CA 1
ATOM 625 C C . GLY A 1 82 ? -1.100 -4.210 8.372 1.00 61.09 82 GLY A C 1
ATOM 626 O O . GLY A 1 82 ? -0.887 -3.435 7.437 1.00 61.09 82 GLY A O 1
ATOM 627 N N . LYS A 1 83 ? -1.806 -5.343 8.221 1.00 55.94 83 LYS A N 1
ATOM 628 C CA . LYS A 1 83 ? -2.390 -5.824 6.955 1.00 55.94 83 LYS A CA 1
ATOM 629 C C . LYS A 1 83 ? -3.661 -5.061 6.566 1.00 55.94 83 LYS A C 1
ATOM 631 O O . LYS A 1 83 ? -4.584 -4.964 7.360 1.00 55.94 83 LYS A O 1
ATOM 636 N N . THR A 1 84 ? -3.667 -4.624 5.306 1.00 54.72 84 THR A N 1
ATOM 637 C CA . THR A 1 84 ? -4.758 -4.103 4.460 1.00 54.72 84 THR A CA 1
ATOM 638 C C . THR A 1 84 ? -5.798 -3.203 5.117 1.00 54.72 84 THR A C 1
ATOM 640 O O . THR A 1 84 ? -6.756 -3.655 5.738 1.00 54.72 84 THR A O 1
ATOM 643 N N . SER A 1 85 ? -5.699 -1.920 4.782 1.00 65.44 85 SER A N 1
ATOM 644 C CA . SER A 1 85 ? -6.637 -0.882 5.182 1.00 65.44 85 SER A CA 1
ATOM 645 C C . SER A 1 85 ? -6.891 0.124 4.068 1.00 65.44 85 SER A C 1
ATOM 647 O O . SER A 1 85 ? -6.183 0.152 3.056 1.00 65.44 85 SER A O 1
ATOM 649 N N . VAL A 1 86 ? -7.927 0.942 4.256 1.00 72.94 86 VAL A N 1
ATO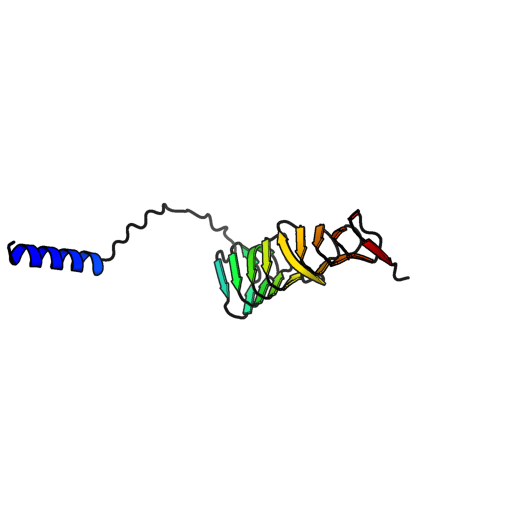M 650 C CA . VAL A 1 86 ? -8.119 2.165 3.481 1.00 72.94 86 VAL A CA 1
ATOM 651 C C . VAL A 1 86 ? -7.530 3.315 4.286 1.00 72.94 86 VAL A C 1
ATOM 653 O O . VAL A 1 86 ? -7.965 3.575 5.404 1.00 72.94 86 VAL A O 1
ATOM 656 N N . GLN A 1 87 ? -6.540 4.002 3.731 1.00 78.62 87 GLN A N 1
ATOM 657 C CA . GLN A 1 87 ? -5.880 5.140 4.367 1.00 78.62 87 GLN A CA 1
ATOM 658 C C . GLN A 1 87 ? -6.007 6.353 3.458 1.00 78.62 87 GLN A C 1
ATOM 660 O O . GLN A 1 87 ? -5.718 6.265 2.267 1.00 78.62 87 GLN A O 1
ATOM 665 N N . VAL A 1 88 ? -6.436 7.484 4.006 1.00 74.06 88 VAL A N 1
ATOM 666 C CA . VAL A 1 88 ? -6.597 8.741 3.272 1.00 74.06 88 VAL A CA 1
ATOM 667 C C . VAL A 1 88 ? -5.994 9.856 4.109 1.00 74.06 88 VAL A C 1
ATOM 669 O O . VAL A 1 88 ? -6.443 10.112 5.227 1.00 74.06 88 VAL A O 1
ATOM 672 N N . GLY A 1 89 ? -4.968 10.528 3.595 1.00 72.62 89 GLY A N 1
ATOM 673 C CA . GLY A 1 89 ? -4.387 11.646 4.319 1.00 72.62 89 GLY A CA 1
ATOM 674 C C . GLY A 1 89 ? -3.425 12.510 3.529 1.00 72.62 89 GLY A C 1
ATOM 675 O O . GLY A 1 89 ? -3.171 12.260 2.359 1.00 72.62 89 GLY A O 1
ATOM 676 N N . GLY A 1 90 ? -2.888 13.547 4.173 1.00 65.19 90 GLY A N 1
ATOM 677 C CA . GLY A 1 90 ? -1.846 14.385 3.569 1.00 65.19 90 GLY A CA 1
ATOM 678 C C . GLY A 1 90 ? -0.537 13.616 3.359 1.00 65.19 90 GLY A C 1
ATOM 679 O O . GLY A 1 90 ? 0.148 13.812 2.356 1.00 65.19 90 GLY A O 1
ATOM 680 N N . 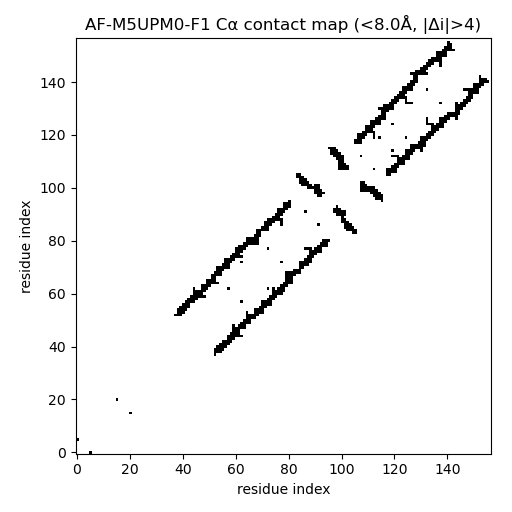ARG A 1 91 ? -0.213 12.708 4.288 1.00 66.81 91 ARG A N 1
ATOM 681 C CA . ARG A 1 91 ? 0.936 11.799 4.211 1.00 66.81 91 ARG A CA 1
ATOM 682 C C . ARG A 1 91 ? 0.654 10.494 4.955 1.00 66.81 91 ARG A C 1
ATOM 684 O O . ARG A 1 91 ? 0.630 10.473 6.179 1.00 66.81 91 ARG A O 1
ATOM 691 N N . ALA A 1 92 ? 0.495 9.392 4.245 1.00 68.06 92 ALA A N 1
ATOM 692 C CA . ALA A 1 92 ? 0.440 8.062 4.833 1.00 68.06 92 ALA A CA 1
ATOM 693 C C . ALA A 1 92 ? 1.822 7.394 4.767 1.00 68.06 92 ALA A C 1
ATOM 695 O O . ALA A 1 92 ? 2.498 7.448 3.738 1.00 68.06 92 ALA A O 1
ATOM 696 N N . VAL A 1 93 ? 2.256 6.807 5.881 1.00 67.88 93 VAL A N 1
ATOM 697 C CA . VAL A 1 93 ? 3.531 6.113 6.030 1.00 67.88 93 VAL A CA 1
ATOM 698 C C . VAL A 1 93 ? 3.286 4.696 6.515 1.00 67.88 93 VAL A C 1
ATOM 700 O O . VAL A 1 93 ? 2.587 4.485 7.499 1.00 67.88 93 VAL A O 1
ATOM 703 N N . ARG A 1 94 ? 3.895 3.710 5.867 1.00 68.75 94 ARG A N 1
ATOM 704 C CA . ARG A 1 94 ? 3.968 2.352 6.419 1.00 68.75 94 ARG A CA 1
ATOM 705 C C . ARG A 1 94 ? 5.349 2.155 7.030 1.00 68.75 94 ARG A C 1
ATOM 707 O O . ARG A 1 94 ? 6.319 2.641 6.448 1.00 68.75 94 ARG A O 1
ATOM 714 N N . GLU A 1 95 ? 5.452 1.474 8.173 1.00 62.69 95 GLU A N 1
ATOM 715 C CA . GLU A 1 95 ? 6.717 1.359 8.929 1.00 62.69 95 GLU A CA 1
ATOM 716 C C . GLU A 1 95 ? 7.882 0.809 8.075 1.00 62.69 95 GLU A C 1
ATOM 718 O O . GLU A 1 95 ? 9.025 1.239 8.222 1.00 62.69 95 GLU A O 1
ATOM 723 N N . ASN A 1 96 ? 7.574 0.019 7.039 1.00 61.84 96 ASN A N 1
ATOM 724 C CA . ASN A 1 96 ? 8.490 -0.393 5.963 1.00 61.84 96 ASN A CA 1
ATOM 725 C C . ASN A 1 96 ? 8.885 0.727 4.968 1.00 61.84 96 ASN A C 1
ATOM 727 O O . ASN A 1 96 ? 9.039 0.471 3.775 1.00 61.84 96 ASN A O 1
ATOM 731 N N . LYS A 1 97 ? 9.059 1.970 5.437 1.00 65.75 97 LYS A N 1
ATOM 732 C CA . LYS A 1 97 ? 9.453 3.153 4.639 1.00 65.75 97 LYS A CA 1
ATOM 733 C C . LYS A 1 97 ? 8.536 3.469 3.453 1.00 65.75 97 LYS A C 1
ATOM 735 O O . LYS A 1 97 ? 8.956 4.137 2.507 1.00 65.75 97 LYS A O 1
ATOM 740 N N . GLU A 1 98 ? 7.284 3.031 3.493 1.00 73.69 98 GLU A N 1
ATOM 741 C CA . GLU A 1 98 ? 6.351 3.373 2.425 1.00 73.69 98 GLU A CA 1
ATOM 742 C C . GLU A 1 98 ? 5.827 4.785 2.646 1.00 73.69 98 GLU A C 1
ATOM 744 O O . GLU A 1 98 ? 5.496 5.129 3.775 1.00 73.69 98 GLU A O 1
ATOM 749 N N . VAL A 1 99 ? 5.722 5.596 1.598 1.00 76.50 99 VAL A N 1
ATOM 750 C CA . VAL A 1 99 ? 5.125 6.936 1.658 1.00 76.50 99 VAL A CA 1
ATOM 751 C C . VAL A 1 99 ? 4.120 7.046 0.529 1.00 76.50 99 VAL A C 1
ATOM 753 O O . VAL A 1 99 ? 4.482 6.812 -0.614 1.00 76.50 99 VAL A O 1
ATOM 756 N N . TYR A 1 100 ? 2.875 7.391 0.826 1.00 79.81 100 TYR A N 1
ATOM 757 C CA . TYR A 1 100 ? 1.824 7.624 -0.169 1.00 79.81 100 TYR A CA 1
ATOM 758 C C . TYR A 1 100 ? 0.802 8.617 0.385 1.00 79.81 100 TYR A C 1
ATOM 760 O O . TYR A 1 100 ? 0.847 8.981 1.557 1.00 79.81 100 TYR A O 1
ATOM 768 N N . VAL A 1 101 ? -0.118 9.101 -0.445 1.00 80.06 101 VAL A N 1
ATOM 769 C CA . VAL A 1 101 ? -1.175 10.031 0.003 1.00 80.06 101 VAL A CA 1
ATOM 770 C C . VAL A 1 101 ? -2.413 9.244 0.429 1.00 80.06 101 VAL A C 1
ATOM 772 O O . VAL A 1 101 ? -2.991 9.473 1.491 1.00 80.06 101 VAL A O 1
ATOM 775 N N . ALA A 1 102 ? -2.794 8.257 -0.373 1.00 82.00 102 ALA A N 1
ATOM 776 C CA . ALA A 1 102 ? -3.909 7.374 -0.088 1.00 82.00 102 ALA A CA 1
ATOM 777 C C . ALA A 1 102 ? -3.554 5.924 -0.417 1.00 82.00 102 ALA A C 1
ATOM 779 O O . ALA A 1 102 ? -2.782 5.659 -1.334 1.00 82.00 102 ALA A O 1
ATOM 780 N N . GLN A 1 103 ? -4.137 4.980 0.314 1.00 84.19 103 GLN A N 1
ATOM 781 C CA . GLN A 1 103 ? -4.076 3.560 -0.004 1.00 84.19 103 GLN A CA 1
ATOM 782 C C . GLN A 1 103 ? -5.469 2.952 0.067 1.00 84.19 103 GLN A C 1
ATOM 784 O O . GLN A 1 103 ? -6.203 3.190 1.022 1.00 84.19 103 GLN A O 1
ATOM 789 N N . ILE A 1 104 ? -5.825 2.148 -0.932 1.00 80.00 104 ILE A N 1
ATOM 790 C CA . ILE A 1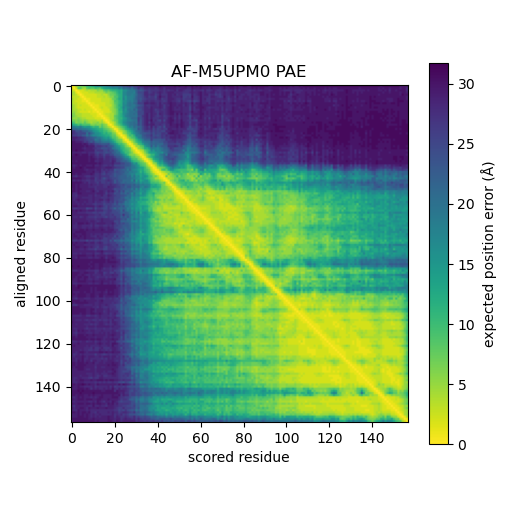 104 ? -7.085 1.407 -0.990 1.00 80.00 104 ILE A CA 1
ATOM 791 C C . ILE A 1 104 ? -6.757 -0.027 -1.388 1.00 80.00 104 ILE A C 1
ATOM 793 O O . ILE A 1 104 ? -6.318 -0.274 -2.507 1.00 80.00 104 ILE A O 1
ATOM 797 N N . GLY A 1 105 ? -6.951 -0.982 -0.476 1.00 75.25 105 GLY A N 1
ATOM 798 C CA . GLY A 1 105 ? -6.832 -2.408 -0.809 1.00 75.25 105 GLY A CA 1
ATOM 799 C C . GLY A 1 105 ? -5.469 -2.808 -1.391 1.00 75.25 105 GLY A C 1
ATOM 800 O O . GLY A 1 105 ? -5.409 -3.666 -2.263 1.00 75.25 105 GLY A O 1
ATOM 801 N N . GLY A 1 106 ? -4.386 -2.160 -0.946 1.00 77.69 106 GLY A N 1
ATOM 802 C CA . GLY A 1 106 ? -3.022 -2.391 -1.444 1.00 77.69 106 GLY A CA 1
ATOM 803 C C . GLY A 1 106 ? -2.602 -1.517 -2.633 1.00 77.69 106 GLY A C 1
ATOM 804 O O . GLY A 1 106 ? -1.414 -1.481 -2.949 1.00 77.69 106 GLY A O 1
ATOM 805 N N . VAL A 1 107 ? -3.527 -0.767 -3.240 1.00 84.44 107 VAL A N 1
ATOM 806 C CA . VAL A 1 107 ? -3.217 0.253 -4.254 1.00 84.44 107 VAL A CA 1
ATOM 807 C C . VAL A 1 107 ? -2.856 1.557 -3.561 1.00 84.44 107 VAL A C 1
ATOM 809 O O . VAL A 1 107 ? -3.642 2.052 -2.759 1.00 84.44 107 VAL A O 1
ATOM 812 N N . LYS A 1 108 ? -1.687 2.112 -3.864 1.00 87.69 108 LYS A N 1
ATOM 813 C CA . LYS A 1 108 ? -1.136 3.353 -3.308 1.00 87.69 108 LYS A CA 1
ATOM 814 C C . LYS A 1 108 ? -1.297 4.468 -4.340 1.00 87.69 108 LYS A C 1
ATOM 816 O O . LYS A 1 108 ? -0.956 4.280 -5.503 1.00 87.69 108 LYS A O 1
ATOM 821 N N . ILE A 1 109 ? -1.844 5.609 -3.935 1.00 85.44 109 ILE A N 1
ATOM 822 C CA . ILE A 1 109 ? -2.123 6.758 -4.799 1.00 85.44 109 ILE A CA 1
ATOM 823 C C . ILE A 1 109 ? -1.491 8.005 -4.184 1.00 85.44 109 ILE A C 1
ATOM 825 O O . ILE A 1 109 ? -1.639 8.244 -2.985 1.00 85.44 109 ILE A O 1
ATOM 829 N N . GLY A 1 110 ? -0.820 8.830 -4.989 1.00 84.25 110 GLY A N 1
ATOM 830 C CA . GLY A 1 110 ? -0.190 10.048 -4.482 1.00 84.25 110 GLY A CA 1
ATOM 831 C C . GLY A 1 110 ? 0.652 10.806 -5.500 1.00 84.25 110 GLY A C 1
ATOM 832 O O . GLY A 1 110 ? 0.910 10.334 -6.600 1.00 84.25 110 GLY A O 1
ATOM 833 N N . VAL A 1 111 ? 1.088 12.012 -5.133 1.00 85.31 111 VAL A N 1
ATOM 834 C CA . VAL A 1 111 ? 2.065 12.770 -5.938 1.00 85.31 111 VAL A CA 1
ATOM 835 C C . VAL A 1 111 ? 3.434 12.096 -5.872 1.00 85.31 111 VAL A C 1
ATOM 837 O O . VAL A 1 111 ? 4.108 11.979 -6.888 1.00 85.31 111 VAL A O 1
ATOM 840 N N . LEU A 1 112 ? 3.807 11.624 -4.684 1.00 85.44 112 LEU A N 1
ATOM 841 C CA . LEU A 1 112 ? 5.003 10.839 -4.426 1.00 85.44 112 LEU A CA 1
ATOM 842 C C . LEU A 1 112 ? 4.580 9.540 -3.743 1.00 85.44 112 LEU A C 1
ATOM 844 O O . LEU A 1 112 ? 4.014 9.589 -2.649 1.00 85.44 112 LEU A O 1
ATOM 848 N N . ASN A 1 113 ? 4.874 8.409 -4.378 1.00 86.38 113 ASN A N 1
ATOM 849 C CA . ASN A 1 113 ? 4.707 7.086 -3.792 1.00 86.38 113 ASN A CA 1
ATOM 850 C C . ASN A 1 113 ? 6.077 6.423 -3.638 1.00 86.38 113 ASN A C 1
ATOM 852 O O . ASN A 1 113 ? 6.769 6.232 -4.629 1.00 86.38 113 ASN A O 1
ATOM 856 N N . ILE A 1 114 ? 6.468 6.061 -2.420 1.00 86.12 114 ILE A N 1
ATOM 857 C CA . ILE A 1 114 ? 7.667 5.268 -2.126 1.00 86.12 114 ILE A CA 1
ATOM 858 C C . ILE A 1 114 ? 7.185 3.946 -1.555 1.00 86.12 114 ILE A C 1
ATOM 860 O O . ILE A 1 114 ? 6.377 3.942 -0.627 1.00 86.12 114 ILE A O 1
ATOM 864 N N . SER A 1 115 ? 7.605 2.830 -2.135 1.00 84.31 115 SER A N 1
ATOM 865 C CA . SER A 1 115 ? 7.045 1.531 -1.790 1.00 84.31 115 SER A CA 1
ATOM 866 C C . SER A 1 115 ? 7.951 0.380 -2.235 1.00 84.31 115 SER A C 1
ATOM 868 O O . SER A 1 115 ? 8.188 0.253 -3.431 1.00 84.31 115 SER A O 1
ATOM 870 N N . PRO A 1 116 ? 8.370 -0.532 -1.342 1.00 82.25 116 PRO A N 1
ATOM 871 C CA . PRO A 1 116 ? 9.185 -1.680 -1.718 1.00 82.25 116 PRO A CA 1
ATOM 872 C C . PRO A 1 116 ? 8.381 -2.753 -2.461 1.00 82.25 116 PRO A C 1
ATOM 874 O O . PRO A 1 116 ? 8.970 -3.508 -3.212 1.00 82.25 116 PRO A O 1
ATOM 877 N N . SER A 1 117 ? 7.045 -2.807 -2.345 1.00 85.31 117 SER A N 1
ATOM 878 C CA . SER A 1 117 ? 6.200 -3.742 -3.119 1.00 85.31 117 SER A CA 1
ATOM 879 C C . SER A 1 117 ? 4.737 -3.290 -3.251 1.00 85.31 117 SER A C 1
ATOM 881 O O . SER A 1 117 ? 4.222 -2.505 -2.442 1.00 85.31 117 SER A O 1
ATOM 883 N N . GLY A 1 118 ? 4.031 -3.826 -4.250 1.00 86.38 118 GLY A N 1
ATOM 884 C CA . GLY A 1 118 ? 2.600 -3.585 -4.466 1.00 86.38 118 GLY A CA 1
ATOM 885 C C . GLY A 1 118 ? 2.297 -2.686 -5.664 1.00 86.38 118 GLY A C 1
ATOM 886 O O . GLY A 1 118 ? 3.085 -2.593 -6.598 1.00 86.38 118 GLY A O 1
ATOM 887 N N . PHE A 1 119 ? 1.120 -2.054 -5.673 1.00 90.62 119 PHE A N 1
ATOM 888 C CA . PHE A 1 119 ? 0.650 -1.272 -6.819 1.00 90.62 119 PHE A CA 1
ATOM 889 C C . PHE A 1 119 ? 0.625 0.220 -6.485 1.00 90.62 119 PHE A C 1
ATOM 891 O O . PHE A 1 119 ? -0.104 0.626 -5.584 1.00 90.62 119 PHE A O 1
ATOM 898 N N .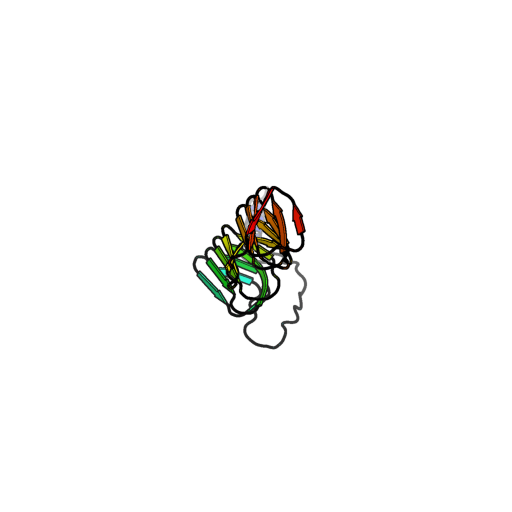 SER A 1 120 ? 1.400 1.032 -7.205 1.00 91.31 120 SER A N 1
ATOM 899 C CA . SER A 1 120 ? 1.516 2.477 -6.981 1.00 91.31 120 SER A CA 1
ATOM 900 C C . SER A 1 120 ? 1.105 3.275 -8.217 1.00 91.31 120 SER A C 1
ATOM 902 O O . SER A 1 120 ? 1.580 3.009 -9.321 1.00 91.31 120 SER A O 1
ATOM 904 N N . ILE A 1 121 ? 0.236 4.267 -8.024 1.00 91.50 121 ILE A N 1
ATOM 905 C CA . ILE A 1 121 ? -0.276 5.165 -9.062 1.00 91.50 121 ILE A CA 1
ATOM 906 C C . ILE A 1 121 ? -0.008 6.611 -8.638 1.00 91.50 121 ILE A C 1
ATOM 908 O O . ILE A 1 121 ? -0.484 7.060 -7.594 1.00 91.50 121 ILE A O 1
ATOM 912 N N . GLY A 1 122 ? 0.736 7.378 -9.430 1.00 88.62 122 GLY A N 1
ATOM 913 C CA . GLY A 1 122 ? 1.123 8.720 -9.006 1.00 88.62 122 GLY A CA 1
ATOM 914 C C . GLY A 1 122 ? 1.909 9.534 -10.013 1.00 88.62 122 GLY A C 1
ATOM 915 O O . GLY A 1 122 ? 2.178 9.085 -11.118 1.00 88.62 122 GLY A O 1
ATOM 916 N N . ALA A 1 123 ? 2.283 10.758 -9.644 1.00 90.56 123 ALA A N 1
ATOM 917 C CA . ALA A 1 123 ? 3.165 11.560 -10.493 1.00 90.56 123 ALA A CA 1
ATOM 918 C C . ALA A 1 123 ? 4.598 11.014 -10.450 1.00 90.56 123 ALA A C 1
ATOM 920 O O . ALA A 1 123 ? 5.213 10.814 -11.497 1.00 90.56 123 ALA A O 1
ATOM 921 N N . ILE A 1 124 ? 5.096 10.737 -9.246 1.00 90.81 124 ILE A N 1
ATOM 922 C CA . ILE A 1 124 ? 6.421 10.186 -8.984 1.00 90.81 124 ILE A CA 1
ATOM 923 C C . ILE A 1 124 ? 6.249 8.914 -8.161 1.00 90.81 124 ILE A C 1
ATOM 925 O O . ILE A 1 124 ? 5.708 8.961 -7.056 1.00 90.81 124 ILE A O 1
ATOM 929 N N . ASN A 1 125 ? 6.727 7.787 -8.675 1.00 91.31 125 ASN A N 1
ATOM 930 C CA . ASN A 1 125 ? 6.756 6.528 -7.943 1.00 91.31 125 ASN A CA 1
ATOM 931 C C . ASN A 1 125 ? 8.199 6.057 -7.765 1.00 91.31 125 ASN A C 1
ATOM 933 O O . ASN A 1 125 ? 9.000 6.177 -8.684 1.00 91.31 125 ASN A O 1
ATOM 937 N N . VAL A 1 126 ? 8.517 5.504 -6.602 1.00 89.88 126 VAL A N 1
ATOM 938 C CA . VAL A 1 126 ? 9.799 4.883 -6.274 1.00 89.88 126 VAL A CA 1
ATOM 939 C C . VAL A 1 126 ? 9.502 3.496 -5.724 1.00 89.88 126 VAL A C 1
ATOM 941 O O . VAL A 1 126 ? 8.753 3.381 -4.749 1.00 89.88 126 VAL A O 1
ATOM 944 N N . GLY A 1 127 ? 10.069 2.456 -6.325 1.00 89.06 127 GLY A N 1
ATOM 945 C CA . GLY A 1 127 ? 9.892 1.102 -5.813 1.00 89.06 127 GLY A CA 1
ATOM 946 C C . GLY A 1 127 ? 11.013 0.131 -6.139 1.00 89.06 127 GLY A C 1
ATOM 947 O O . GLY A 1 127 ? 11.972 0.472 -6.814 1.00 89.06 127 GLY A O 1
ATOM 948 N N . GLU A 1 128 ? 10.881 -1.080 -5.619 1.00 88.19 128 GLU A N 1
ATOM 949 C CA . GLU A 1 128 ? 11.843 -2.178 -5.771 1.00 88.19 128 GLU A CA 1
ATOM 950 C C . GLU A 1 128 ? 11.183 -3.359 -6.513 1.00 88.19 128 GLU A C 1
ATOM 952 O O . GLU A 1 128 ? 10.106 -3.208 -7.113 1.00 88.19 128 GLU A O 1
ATOM 957 N N . ARG A 1 129 ? 11.789 -4.552 -6.452 1.00 81.19 129 ARG A N 1
ATOM 958 C CA . ARG A 1 129 ? 11.226 -5.803 -6.996 1.00 81.19 129 ARG A CA 1
ATOM 959 C C . ARG A 1 129 ? 9.786 -6.037 -6.518 1.00 81.19 129 ARG A C 1
ATOM 961 O O . ARG A 1 129 ? 9.410 -5.679 -5.410 1.00 81.19 129 ARG A O 1
ATOM 968 N N . ASP A 1 130 ? 8.966 -6.636 -7.380 1.00 86.19 130 ASP A N 1
ATOM 969 C CA . ASP A 1 130 ? 7.546 -6.927 -7.114 1.00 86.19 130 ASP A CA 1
ATOM 970 C C . ASP A 1 130 ? 6.629 -5.692 -6.957 1.00 86.19 130 ASP A C 1
ATOM 972 O O . ASP A 1 130 ? 5.569 -5.751 -6.321 1.00 86.19 130 ASP A O 1
ATOM 976 N N . ASN A 1 131 ? 6.995 -4.559 -7.574 1.00 87.44 131 ASN A N 1
ATOM 977 C CA . ASN A 1 131 ? 6.086 -3.424 -7.756 1.00 87.44 131 ASN A CA 1
ATOM 978 C C . ASN A 1 131 ? 5.434 -3.371 -9.141 1.00 87.44 131 ASN A C 1
ATOM 980 O O . ASN A 1 131 ? 6.019 -3.716 -10.169 1.00 87.44 131 ASN A O 1
ATOM 984 N N . PHE A 1 132 ? 4.229 -2.811 -9.155 1.00 93.06 132 PHE A N 1
ATOM 985 C CA . PHE A 1 132 ? 3.591 -2.250 -10.333 1.00 93.06 132 PHE A CA 1
ATOM 986 C C . PHE A 1 132 ? 3.563 -0.730 -10.165 1.00 93.06 132 PHE A C 1
ATOM 988 O O . PHE A 1 132 ? 2.920 -0.224 -9.245 1.00 93.06 132 PHE A O 1
ATOM 995 N N . LEU A 1 133 ? 4.238 0.008 -11.046 1.00 93.69 133 LEU A N 1
ATOM 996 C CA . LEU A 1 133 ? 4.317 1.470 -10.982 1.00 93.69 133 LEU A CA 1
ATOM 997 C C . LEU A 1 133 ? 3.619 2.103 -12.195 1.00 93.69 133 LEU A C 1
ATOM 999 O O . LEU A 1 133 ? 3.957 1.806 -13.340 1.00 93.69 133 LEU A O 1
ATOM 1003 N N . ILE A 1 134 ? 2.651 2.988 -11.961 1.00 94.69 134 ILE A N 1
ATOM 1004 C CA . ILE A 1 134 ? 2.031 3.817 -13.005 1.00 94.69 134 ILE A CA 1
ATOM 1005 C C . ILE A 1 134 ? 2.234 5.271 -12.635 1.00 94.69 134 ILE A C 1
ATOM 1007 O O . ILE A 1 134 ? 1.696 5.748 -11.633 1.00 94.69 134 ILE A O 1
ATOM 1011 N N . GLY A 1 135 ? 2.971 6.001 -13.457 1.00 91.00 135 GLY A N 1
ATOM 1012 C CA . GLY A 1 135 ? 3.157 7.413 -13.203 1.00 91.00 135 GLY A CA 1
ATOM 1013 C C . GLY A 1 135 ? 3.860 8.172 -14.294 1.00 91.00 135 GLY A C 1
ATOM 1014 O O . GLY A 1 135 ? 4.161 7.636 -15.354 1.00 91.00 135 GLY A O 1
ATOM 1015 N N . ILE A 1 136 ? 4.095 9.454 -14.035 1.00 93.38 136 ILE A N 1
ATOM 1016 C CA . ILE A 1 136 ? 4.865 10.288 -14.956 1.00 93.38 136 ILE A CA 1
ATOM 1017 C C . ILE A 1 136 ? 6.330 9.865 -14.867 1.00 93.38 136 ILE A C 1
ATOM 1019 O O . ILE A 1 136 ? 6.928 9.545 -15.889 1.00 93.38 136 ILE A O 1
ATOM 1023 N N . LEU A 1 137 ? 6.876 9.807 -13.650 1.00 94.31 137 LEU A N 1
ATOM 1024 C CA . LEU A 1 137 ? 8.238 9.373 -13.355 1.00 94.31 137 LEU A CA 1
ATOM 1025 C C . LEU A 1 137 ? 8.196 8.148 -12.435 1.00 94.31 137 LEU A C 1
ATOM 1027 O O . LEU A 1 137 ? 7.627 8.212 -11.346 1.00 94.31 137 LEU A O 1
ATOM 1031 N N . ASN A 1 138 ? 8.821 7.051 -12.845 1.00 91.62 138 ASN A N 1
ATOM 1032 C CA . ASN A 1 138 ? 8.986 5.846 -12.039 1.00 91.62 138 ASN A CA 1
ATOM 1033 C C . ASN A 1 138 ? 10.479 5.597 -11.823 1.00 91.62 138 ASN A C 1
ATOM 1035 O O . ASN A 1 138 ? 11.227 5.452 -12.786 1.00 91.62 138 ASN A O 1
ATOM 1039 N N . PHE A 1 139 ? 10.900 5.547 -10.567 1.00 91.62 139 PHE A N 1
ATOM 1040 C CA . PHE A 1 139 ? 12.255 5.227 -10.149 1.00 91.62 139 PHE A CA 1
ATOM 1041 C C . PHE A 1 139 ? 12.285 3.829 -9.548 1.00 91.62 139 PHE A C 1
ATOM 1043 O O . PHE A 1 139 ? 11.369 3.464 -8.805 1.00 91.62 139 PHE A O 1
ATOM 1050 N N . CYS A 1 140 ? 13.329 3.063 -9.849 1.00 89.38 140 CYS A N 1
ATOM 1051 C CA . CYS A 1 140 ? 13.466 1.730 -9.298 1.00 89.38 140 CYS A CA 1
ATOM 1052 C C . CYS A 1 140 ? 14.886 1.356 -8.873 1.00 89.38 140 CYS A C 1
ATOM 1054 O O . CYS A 1 140 ? 15.844 1.703 -9.563 1.00 89.38 140 CYS A O 1
ATOM 1056 N N . ASP A 1 141 ? 14.991 0.648 -7.746 1.00 85.50 141 ASP A N 1
ATOM 1057 C CA . ASP A 1 141 ? 16.198 -0.053 -7.294 1.00 85.50 141 ASP A CA 1
ATOM 1058 C C . ASP A 1 141 ? 15.935 -1.555 -7.467 1.00 85.50 141 ASP A C 1
ATOM 1060 O O . ASP A 1 141 ? 15.112 -2.122 -6.752 1.00 85.50 141 ASP A O 1
ATOM 1064 N N . ASP A 1 142 ? 16.542 -2.148 -8.499 1.00 81.50 142 ASP A N 1
ATOM 1065 C CA . ASP A 1 142 ? 16.118 -3.381 -9.191 1.00 81.50 142 ASP A CA 1
ATOM 1066 C C . ASP A 1 142 ? 14.812 -3.279 -9.998 1.00 81.50 142 ASP A C 1
ATOM 1068 O O . ASP A 1 142 ? 13.815 -2.692 -9.581 1.00 81.50 142 ASP A O 1
ATOM 1072 N N . PHE A 1 143 ? 14.802 -3.924 -11.173 1.00 75.88 143 PHE A N 1
ATOM 1073 C CA . PHE A 1 143 ? 13.665 -3.910 -12.096 1.00 75.88 143 PHE A CA 1
ATOM 1074 C C . PHE A 1 143 ? 12.372 -4.440 -11.433 1.00 75.88 143 PHE A C 1
ATOM 1076 O O . PHE A 1 143 ? 12.294 -5.632 -11.114 1.00 75.88 143 PHE A O 1
ATOM 1083 N N . PRO A 1 144 ? 11.333 -3.598 -11.258 1.00 78.44 144 PRO A N 1
ATOM 1084 C CA . PRO A 1 144 ? 10.030 -4.012 -10.755 1.00 78.44 144 PRO A CA 1
ATOM 1085 C C . PRO A 1 144 ? 9.268 -4.783 -11.839 1.00 78.44 144 PRO A C 1
ATOM 1087 O O . PRO A 1 144 ? 9.638 -4.778 -13.015 1.00 78.44 144 PRO A O 1
ATOM 1090 N N . SER A 1 145 ? 8.166 -5.430 -11.457 1.00 78.94 145 SER A N 1
ATOM 1091 C CA . SER A 1 145 ? 7.424 -6.325 -12.350 1.00 78.94 145 SER A CA 1
ATOM 1092 C C . SER A 1 145 ? 6.816 -5.605 -13.553 1.00 78.94 145 SER A C 1
ATOM 1094 O O . SER A 1 145 ? 6.839 -6.143 -14.658 1.00 78.94 145 SER A O 1
ATOM 1096 N N . VAL A 1 146 ? 6.252 -4.407 -13.357 1.00 88.19 146 VAL A N 1
ATOM 1097 C CA . VAL A 1 146 ? 5.639 -3.614 -14.437 1.00 88.19 146 VAL A CA 1
ATOM 1098 C C . VAL A 1 146 ? 5.784 -2.121 -14.146 1.00 88.19 146 VAL A C 1
ATOM 1100 O O . VAL A 1 146 ? 5.499 -1.671 -13.037 1.00 88.19 146 VAL A O 1
ATOM 1103 N N . MET A 1 147 ? 6.166 -1.334 -15.157 1.00 91.56 147 MET A N 1
ATOM 1104 C CA . MET A 1 147 ? 6.189 0.130 -15.076 1.00 91.56 147 MET A CA 1
ATOM 1105 C C . MET A 1 147 ? 5.570 0.774 -16.313 1.00 91.56 147 MET A C 1
ATOM 1107 O O . MET A 1 147 ? 5.885 0.394 -17.442 1.00 91.56 147 MET A O 1
ATOM 1111 N N . ILE A 1 148 ? 4.737 1.790 -16.104 1.00 92.88 148 ILE A N 1
ATOM 1112 C CA . ILE A 1 148 ? 4.108 2.581 -17.165 1.00 92.88 148 ILE A CA 1
ATOM 1113 C C . ILE A 1 148 ? 4.418 4.057 -16.908 1.00 92.88 148 ILE A C 1
ATOM 1115 O O . ILE A 1 148 ? 4.057 4.581 -15.853 1.00 92.88 148 ILE A O 1
ATOM 1119 N N . GLY A 1 149 ? 5.087 4.712 -17.863 1.00 91.69 149 GLY A N 1
ATOM 1120 C CA . GLY A 1 149 ? 5.578 6.087 -17.728 1.00 91.69 149 GLY A CA 1
ATOM 1121 C C . GLY A 1 149 ? 7.020 6.262 -18.196 1.00 91.69 149 GLY A C 1
ATOM 1122 O O . GLY A 1 149 ? 7.544 5.426 -18.934 1.00 91.69 149 GLY A O 1
ATOM 1123 N N . PHE A 1 150 ? 7.673 7.333 -17.738 1.00 93.62 150 PHE A N 1
ATOM 1124 C CA . PHE A 1 150 ? 9.126 7.462 -17.843 1.00 93.62 150 PHE A CA 1
ATOM 1125 C C . PHE A 1 150 ? 9.785 6.686 -16.706 1.00 93.62 150 PHE A C 1
ATOM 1127 O O . PHE A 1 150 ? 9.533 6.969 -15.537 1.00 93.62 150 PHE A O 1
ATOM 1134 N N . ASN A 1 151 ? 10.627 5.715 -17.054 1.00 93.19 151 ASN A N 1
ATOM 1135 C CA . ASN A 1 151 ? 11.173 4.751 -16.106 1.00 93.19 151 ASN A CA 1
ATOM 1136 C C . ASN A 1 151 ? 12.689 4.917 -15.980 1.00 93.19 151 ASN A C 1
ATOM 1138 O O . ASN A 1 151 ? 13.404 4.896 -16.983 1.00 93.19 151 ASN A O 1
ATOM 1142 N N . PHE A 1 152 ? 13.166 5.037 -14.746 1.00 91.62 152 PHE A N 1
ATOM 1143 C CA . PHE A 1 152 ? 14.571 5.181 -14.391 1.00 91.62 152 PHE A CA 1
ATOM 1144 C C . PHE A 1 152 ? 14.922 4.103 -13.378 1.00 91.62 152 PHE A C 1
ATOM 1146 O O . PHE A 1 152 ? 14.416 4.108 -12.262 1.00 91.62 152 PHE A O 1
ATOM 1153 N N . CYS A 1 153 ? 15.783 3.178 -13.768 1.00 89.94 153 CYS A N 1
ATOM 1154 C CA . CYS A 1 153 ? 16.160 2.053 -12.931 1.00 89.94 153 CYS A CA 1
ATOM 1155 C C . CYS A 1 153 ? 17.668 2.018 -12.754 1.00 89.94 153 CYS A C 1
ATOM 1157 O O . CYS A 1 153 ? 18.415 2.191 -13.720 1.00 89.94 153 CYS A O 1
ATOM 1159 N N . TRP A 1 154 ? 18.094 1.800 -11.519 1.00 87.12 154 TRP A N 1
ATOM 1160 C CA . TRP A 1 154 ? 19.486 1.608 -11.143 1.00 87.12 154 TRP A CA 1
ATOM 1161 C C . TRP A 1 154 ? 19.630 0.317 -10.333 1.00 87.12 154 TRP A C 1
ATOM 1163 O O . TRP A 1 154 ? 18.655 -0.226 -9.816 1.00 87.12 154 TRP A O 1
ATOM 1173 N N . THR A 1 155 ? 20.861 -0.175 -10.258 1.00 80.94 155 THR A N 1
ATOM 1174 C CA . THR A 1 155 ? 21.246 -1.284 -9.388 1.00 80.94 155 THR A CA 1
ATOM 1175 C C . THR A 1 155 ? 22.431 -0.790 -8.574 1.00 80.94 155 THR A C 1
ATOM 1177 O O . THR A 1 155 ? 23.477 -0.463 -9.143 1.00 80.94 155 THR A O 1
ATOM 1180 N N . LEU A 1 156 ? 22.259 -0.667 -7.259 1.00 67.25 156 LEU A N 1
ATOM 1181 C CA . LEU A 1 156 ? 23.374 -0.441 -6.342 1.00 67.25 156 LEU A CA 1
ATOM 1182 C C . LEU A 1 156 ? 24.213 -1.730 -6.270 1.00 67.25 156 LEU A C 1
ATOM 1184 O O . LEU A 1 156 ? 23.734 -2.757 -5.796 1.00 67.25 156 LEU A O 1
ATOM 1188 N N . PHE A 1 157 ? 25.431 -1.674 -6.821 1.00 57.50 157 PHE A N 1
ATOM 1189 C CA . PHE A 1 157 ? 26.421 -2.761 -6.819 1.00 57.50 157 PHE A CA 1
ATOM 1190 C C . PHE A 1 157 ? 27.043 -2.989 -5.439 1.00 57.50 157 PHE A C 1
ATOM 1192 O O . PHE A 1 157 ? 27.273 -1.986 -4.722 1.00 57.50 157 PHE A O 1
#

Radius of gyration: 25.15 Å; Cα contacts (8 Å, |Δi|>4): 385; chains: 1; bounding box: 87×45×45 Å

pLDDT: mean 73.21, std 14.12, range [36.12, 94.69]

Foldseek 3Di:
DDPVVVVVVVVVVVCPVPVDDPPPPDDDPPPPDPPDDDEDAEEEEAAAEEDAEYQHEYEYAEYAYNEADNYEYEHAEAEYAHDFYWYAHVWYAYPVRWIAHIDHRQEGEHQETEEQEGEYDHQEYEYEAHYAEEHQEYEYAHDYPYYHHHYHYDHDD

Mean predicted aligned error: 15.42 Å

Sequence (157 aa):
MNRLFLCYAFLFALCVSIFGCGVALTPRQTAKIPPKTETEVFRLNLFDGEVKNLYGVNIGLLNRVLENLIGLQVGGANVADGKTSVQVGGRAVRENKEVYVAQIGGVKIGVLNISPSGFSIGAINVGERDNFLIGILNFCDDFPSVMIGFNFCWTLF

Solvent-accessible surface area (backbone atoms only — not comparable to full-atom values): 8208 Å² total; per-residue (Å²): 134,59,70,68,59,55,50,53,53,50,53,50,56,50,46,59,72,69,57,79,72,78,84,76,90,67,79,88,77,81,71,83,73,75,94,69,86,75,76,49,56,68,47,80,29,83,58,71,36,80,43,57,44,43,48,29,42,41,37,22,38,31,35,38,30,64,50,36,34,48,37,42,38,41,26,46,32,34,36,42,57,33,66,64,38,36,37,43,32,74,36,28,35,32,79,82,71,23,34,23,24,28,32,53,82,63,37,31,34,27,65,54,30,35,35,59,58,41,39,39,41,27,48,31,33,36,31,18,52,63,17,37,39,38,25,57,37,33,38,27,56,40,81,41,74,42,79,48,64,47,77,47,74,48,73,91,128